Protein AF-A0A067N1N7-F1 (afdb_monomer)

Mean predicted aligned error: 20.39 Å

Foldseek 3Di:
DPDDDPVCPDPVNVVVVVVVVVVDDPPDDDDDPDDDDPPPDDPDDPPDDPDDDDDPPCVVVVPPVPCDDPVRVVVVVVVVVVVVVVVVVVVVVVVVVVVVVVVVVVVVVVVVVD

Solvent-accessible surface area (backbone atoms only — not comparable to full-atom values): 7491 Å² total; per-residue (Å²): 137,83,82,76,61,80,76,62,76,39,73,70,55,49,54,52,54,54,51,62,62,63,73,63,74,88,82,82,74,91,74,76,93,64,83,85,53,96,82,66,78,74,74,78,78,83,77,76,71,82,72,80,79,75,74,79,65,65,70,72,72,67,65,66,71,78,84,66,51,73,66,56,51,53,51,51,51,51,53,51,51,52,49,52,52,52,53,50,54,53,49,54,54,49,52,54,51,50,51,53,51,52,55,50,51,53,55,52,48,63,69,68,78,110

Structure (mmCIF, N/CA/C/O backbone):
data_AF-A0A067N1N7-F1
#
_entry.id   AF-A0A067N1N7-F1
#
loop_
_atom_site.group_PDB
_atom_site.id
_atom_site.type_symbol
_atom_site.label_atom_id
_atom_site.label_alt_id
_atom_site.label_comp_id
_atom_site.label_asym_id
_atom_site.label_entity_id
_atom_site.label_seq_id
_atom_site.pdbx_PDB_ins_code
_atom_site.Cartn_x
_atom_site.Cartn_y
_atom_site.Cartn_z
_atom_site.occupancy
_atom_site.B_iso_or_equiv
_atom_site.auth_seq_id
_atom_site.auth_comp_id
_atom_site.auth_asym_id
_atom_site.auth_atom_id
_atom_site.pdbx_PDB_model_num
ATOM 1 N N . ASP A 1 1 ? 5.749 -23.325 10.528 1.00 37.75 1 ASP A N 1
ATOM 2 C CA . ASP A 1 1 ? 6.749 -22.723 9.626 1.00 37.75 1 ASP A CA 1
ATOM 3 C C . ASP A 1 1 ? 6.501 -23.145 8.190 1.00 37.75 1 ASP A C 1
ATOM 5 O O . ASP A 1 1 ? 7.000 -24.162 7.733 1.00 37.75 1 ASP A O 1
ATOM 9 N N . THR A 1 2 ? 5.643 -22.406 7.492 1.00 47.81 2 THR A N 1
ATOM 10 C CA . THR A 1 2 ? 5.465 -22.536 6.040 1.00 47.81 2 THR A CA 1
ATOM 11 C C . THR A 1 2 ? 6.330 -21.476 5.384 1.00 47.81 2 THR A C 1
ATOM 13 O O . THR A 1 2 ? 5.942 -20.313 5.291 1.00 47.81 2 THR A O 1
ATOM 16 N N . GLU A 1 3 ? 7.533 -21.883 4.998 1.00 52.56 3 GLU A N 1
ATOM 17 C CA . GLU A 1 3 ? 8.450 -21.101 4.181 1.00 52.56 3 GLU A CA 1
ATOM 18 C C . GLU A 1 3 ? 7.779 -20.824 2.827 1.00 52.56 3 GLU A C 1
ATOM 20 O O . GLU A 1 3 ? 7.534 -21.729 2.027 1.00 52.56 3 GLU A O 1
ATOM 25 N N . ILE A 1 4 ? 7.374 -19.572 2.604 1.00 58.50 4 ILE A N 1
ATOM 26 C CA . ILE A 1 4 ? 6.782 -19.141 1.338 1.00 58.50 4 ILE A CA 1
ATOM 27 C C . ILE A 1 4 ? 7.930 -19.016 0.337 1.00 58.50 4 ILE A C 1
ATOM 29 O O . ILE A 1 4 ? 8.685 -18.047 0.376 1.00 58.50 4 ILE A O 1
ATOM 33 N N . ASP A 1 5 ? 8.053 -20.000 -0.555 1.00 56.94 5 ASP A N 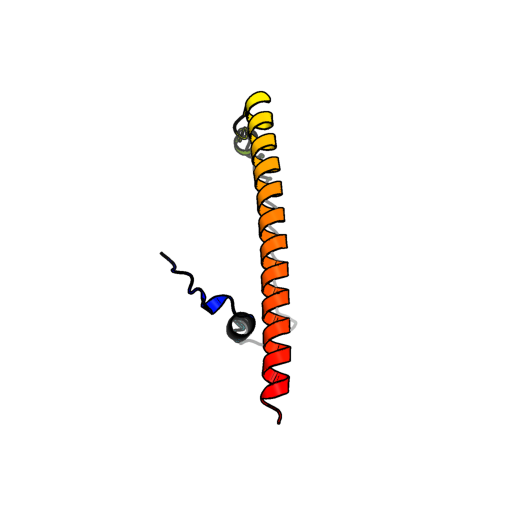1
ATOM 34 C CA . ASP A 1 5 ? 9.002 -19.971 -1.669 1.00 56.94 5 ASP A CA 1
ATOM 35 C C . ASP A 1 5 ? 8.796 -18.675 -2.489 1.00 56.94 5 ASP A C 1
ATOM 37 O O . ASP A 1 5 ? 7.705 -18.464 -3.048 1.00 56.94 5 ASP A O 1
ATOM 41 N N . PRO A 1 6 ? 9.812 -17.795 -2.592 1.00 57.62 6 PRO A N 1
ATOM 42 C CA . PRO A 1 6 ? 9.708 -16.516 -3.292 1.00 57.62 6 PRO A CA 1
ATOM 43 C C . PRO A 1 6 ? 9.443 -16.679 -4.796 1.00 57.62 6 PRO A C 1
ATOM 45 O O . PRO A 1 6 ? 8.967 -15.742 -5.440 1.00 57.62 6 PRO A O 1
ATOM 48 N N . THR A 1 7 ? 9.665 -17.866 -5.373 1.00 54.91 7 THR A N 1
ATOM 49 C CA . THR A 1 7 ? 9.311 -18.131 -6.774 1.00 54.91 7 THR A CA 1
ATOM 50 C C . THR A 1 7 ? 7.826 -18.438 -6.990 1.00 54.91 7 THR A C 1
ATOM 52 O O . THR A 1 7 ? 7.379 -18.466 -8.139 1.00 54.91 7 THR A O 1
ATOM 55 N N . SER A 1 8 ? 7.026 -18.610 -5.928 1.00 54.91 8 SER A N 1
ATOM 56 C CA . SER A 1 8 ? 5.561 -18.767 -6.013 1.00 54.91 8 SER A CA 1
ATOM 57 C C . SER A 1 8 ? 4.826 -17.483 -6.439 1.00 54.91 8 SER A C 1
ATOM 59 O O . SER A 1 8 ? 3.650 -17.530 -6.803 1.00 54.91 8 SER A O 1
ATOM 61 N N . CYS A 1 9 ? 5.529 -16.343 -6.474 1.00 56.41 9 CYS A N 1
ATOM 62 C CA . CYS A 1 9 ? 5.007 -15.050 -6.922 1.00 56.41 9 CYS A CA 1
ATOM 63 C C . CYS A 1 9 ? 5.050 -14.862 -8.455 1.00 56.41 9 CYS A C 1
ATOM 65 O O . CYS A 1 9 ? 4.803 -13.770 -8.961 1.00 56.41 9 CYS A O 1
ATOM 67 N N . MET A 1 10 ? 5.355 -15.909 -9.231 1.00 68.56 10 MET A N 1
ATOM 68 C CA . MET A 1 10 ? 5.225 -15.850 -10.689 1.00 68.56 10 MET A CA 1
ATOM 69 C C . MET A 1 10 ? 3.767 -16.103 -11.116 1.00 68.56 10 MET A C 1
ATOM 71 O O . MET A 1 10 ? 3.200 -17.135 -10.739 1.00 68.56 10 MET A O 1
ATOM 75 N N . PRO A 1 11 ? 3.155 -15.228 -11.943 1.00 65.88 11 PRO A N 1
ATOM 76 C CA . PRO A 1 11 ? 1.757 -15.366 -12.370 1.00 65.88 11 PRO A CA 1
ATOM 77 C C . PRO A 1 11 ? 1.411 -16.739 -12.967 1.00 65.88 11 PRO A C 1
ATOM 79 O O . PRO A 1 11 ? 0.326 -17.269 -12.730 1.00 65.88 11 PRO A O 1
ATOM 82 N N . SER A 1 12 ? 2.354 -17.357 -13.683 1.00 69.00 12 SER A N 1
ATOM 83 C CA . SER A 1 12 ? 2.201 -18.680 -14.297 1.00 69.00 12 SER A CA 1
ATOM 84 C C . SER A 1 12 ? 2.034 -19.813 -13.276 1.00 69.00 12 SER A C 1
ATOM 86 O O . SER A 1 12 ? 1.187 -20.687 -13.467 1.00 69.00 12 SER A O 1
ATOM 88 N N . LYS A 1 13 ? 2.777 -19.786 -12.161 1.00 69.50 13 LYS A N 1
ATOM 89 C CA . LYS A 1 13 ? 2.676 -20.802 -11.099 1.00 69.50 13 LYS A CA 1
ATOM 90 C C . LYS A 1 13 ? 1.353 -20.691 -10.333 1.00 69.50 13 LYS A C 1
ATOM 92 O O . LYS A 1 13 ? 0.746 -21.713 -10.019 1.00 69.50 13 LYS A O 1
ATOM 97 N N . ARG A 1 14 ? 0.859 -19.466 -10.104 1.00 68.38 14 ARG A N 1
ATOM 98 C CA . ARG A 1 14 ? -0.441 -19.218 -9.449 1.00 68.38 14 ARG A CA 1
ATOM 99 C C . ARG A 1 14 ? -1.611 -19.793 -10.253 1.00 68.38 14 ARG A C 1
ATOM 101 O O . ARG A 1 14 ? -2.477 -20.445 -9.678 1.00 68.38 14 ARG A O 1
ATOM 108 N N . ILE A 1 15 ? -1.619 -19.600 -11.573 1.00 75.19 15 ILE A N 1
ATOM 109 C CA . ILE A 1 15 ? -2.665 -20.145 -12.457 1.00 75.19 15 ILE A CA 1
ATOM 110 C C . ILE A 1 15 ? -2.639 -21.679 -12.459 1.00 75.19 15 ILE A C 1
ATOM 112 O O . ILE A 1 15 ? -3.694 -22.310 -12.400 1.00 75.19 15 ILE A O 1
ATOM 116 N N . HIS A 1 16 ? -1.448 -22.284 -12.485 1.00 74.75 16 HIS A N 1
ATOM 117 C CA . HIS A 1 16 ? -1.302 -23.739 -12.444 1.00 74.75 16 HIS A CA 1
ATOM 118 C C . HIS A 1 16 ? -1.843 -24.338 -11.134 1.00 74.75 16 HIS A C 1
ATOM 120 O O . HIS A 1 16 ? -2.577 -25.323 -11.170 1.00 74.75 16 HIS A O 1
ATOM 126 N N . LEU A 1 17 ? -1.560 -23.696 -9.994 1.00 74.38 17 LEU A N 1
ATOM 127 C CA . LEU A 1 17 ? -2.069 -24.101 -8.679 1.00 74.38 17 LEU A CA 1
ATOM 128 C C . LEU A 1 17 ? -3.598 -23.968 -8.572 1.00 74.38 17 LEU A C 1
ATOM 130 O O . LEU A 1 17 ? -4.269 -24.840 -8.030 1.00 74.38 17 LEU A O 1
ATOM 134 N N . MET A 1 18 ? -4.170 -22.885 -9.107 1.00 72.19 18 MET A N 1
ATOM 135 C CA . MET A 1 18 ? -5.627 -22.718 -9.136 1.00 72.19 18 MET A CA 1
ATOM 136 C C . MET A 1 18 ? -6.299 -23.783 -10.007 1.00 72.19 18 MET A C 1
ATOM 138 O O . MET A 1 18 ? -7.341 -24.312 -9.632 1.00 72.19 18 MET A O 1
ATOM 142 N N . ARG A 1 19 ? -5.701 -24.127 -11.154 1.00 73.25 19 ARG A N 1
ATOM 143 C CA . ARG A 1 19 ? -6.241 -25.157 -12.049 1.00 73.25 19 ARG A CA 1
ATOM 144 C C . ARG A 1 19 ? -6.201 -26.544 -11.399 1.00 73.25 19 ARG A C 1
ATOM 146 O O . ARG A 1 19 ? -7.213 -27.235 -11.433 1.00 73.25 19 ARG A O 1
ATOM 153 N N . SER A 1 20 ? -5.103 -26.910 -10.734 1.00 70.69 20 SER A N 1
ATOM 154 C CA . SER A 1 20 ? -5.002 -28.203 -10.040 1.00 70.69 20 SER A CA 1
ATOM 155 C C . SER A 1 20 ? -5.956 -28.325 -8.844 1.00 70.69 20 SER A C 1
ATOM 157 O O . SER A 1 20 ? -6.442 -29.417 -8.553 1.00 70.69 20 SER A O 1
ATOM 159 N N . ALA A 1 21 ? -6.288 -27.214 -8.178 1.00 64.31 21 ALA A N 1
ATOM 160 C CA . ALA A 1 21 ? -7.294 -27.191 -7.115 1.00 64.31 21 ALA A CA 1
ATOM 161 C C . ALA A 1 21 ? -8.732 -27.381 -7.640 1.00 64.31 21 ALA A C 1
ATOM 163 O O . ALA A 1 21 ? -9.567 -27.958 -6.947 1.00 64.31 21 ALA A O 1
ATOM 164 N N . LEU A 1 22 ? -9.017 -26.931 -8.866 1.00 65.62 22 LEU A N 1
ATOM 165 C CA . LEU A 1 22 ? -10.331 -27.061 -9.510 1.00 65.62 22 LEU A CA 1
ATOM 166 C C . LEU A 1 22 ? -10.555 -28.432 -10.171 1.00 65.62 22 LEU A C 1
ATOM 168 O O . LEU A 1 22 ? -11.698 -28.817 -10.405 1.00 65.62 22 LEU A O 1
ATOM 172 N N . GLU A 1 23 ? -9.491 -29.191 -10.444 1.00 65.94 23 GLU A N 1
ATOM 173 C CA . GLU A 1 23 ? -9.564 -30.530 -11.051 1.00 65.94 23 GLU A CA 1
ATOM 174 C C . GLU A 1 23 ? -10.126 -31.615 -10.113 1.00 65.94 23 GLU A C 1
ATOM 176 O O . GLU A 1 23 ? -10.397 -32.728 -10.562 1.00 65.94 23 GLU A O 1
ATOM 181 N N . LYS A 1 24 ? -10.369 -31.307 -8.830 1.00 58.84 24 LYS A N 1
ATOM 182 C CA . LYS A 1 24 ? -11.028 -32.213 -7.875 1.00 58.84 24 LYS A CA 1
ATOM 183 C C . LYS A 1 24 ? -12.452 -31.755 -7.537 1.00 58.84 24 LYS A C 1
ATOM 185 O O . LYS A 1 24 ? -12.680 -31.222 -6.450 1.00 58.84 24 LYS A O 1
ATOM 190 N N . PRO A 1 25 ? -13.453 -31.999 -8.398 1.00 55.69 25 PRO A N 1
ATOM 191 C CA . PRO A 1 25 ? -14.831 -31.954 -7.950 1.00 55.69 25 PRO A CA 1
ATOM 192 C C . PRO A 1 25 ? -15.066 -33.140 -7.005 1.00 55.69 25 PRO A C 1
ATOM 194 O O . PRO A 1 25 ? -15.035 -34.298 -7.424 1.00 55.69 25 PRO A O 1
ATOM 197 N N . SER A 1 26 ? -15.316 -32.861 -5.723 1.00 54.72 26 SER A N 1
ATOM 198 C CA . SER A 1 26 ? -15.920 -33.832 -4.804 1.00 54.72 26 SER A CA 1
ATOM 199 C C . SER A 1 26 ? -17.344 -34.104 -5.284 1.00 54.72 26 SER A C 1
ATOM 201 O O . SER A 1 26 ? -18.301 -33.448 -4.882 1.00 54.72 26 SER A O 1
ATOM 203 N N . ARG A 1 27 ? 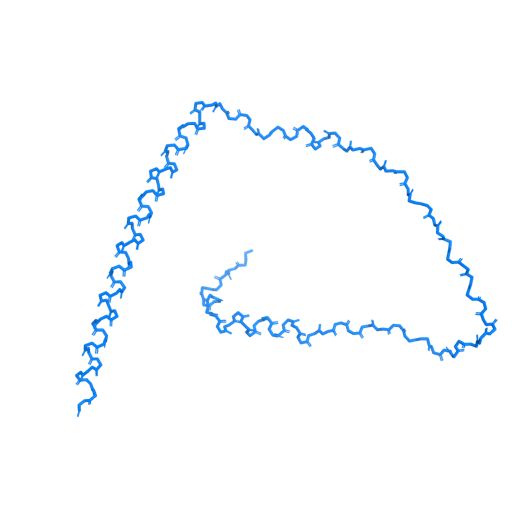-17.473 -35.020 -6.243 1.00 58.00 27 ARG A N 1
ATOM 204 C CA . ARG A 1 27 ? -18.738 -35.380 -6.875 1.00 58.00 27 ARG A CA 1
ATOM 205 C C . ARG A 1 27 ? -19.384 -36.508 -6.074 1.00 58.00 27 ARG A C 1
ATOM 207 O O . ARG A 1 27 ? -19.444 -37.640 -6.533 1.00 58.00 27 ARG A O 1
ATOM 214 N N . SER A 1 28 ? -19.839 -36.203 -4.863 1.00 61.09 28 SER A N 1
ATOM 215 C CA . SER A 1 28 ? -20.720 -37.101 -4.115 1.00 61.09 28 SER A CA 1
ATOM 216 C C . SER A 1 28 ? -22.163 -36.690 -4.376 1.00 61.09 28 SER A C 1
ATOM 218 O O . SER A 1 28 ? -22.599 -35.627 -3.939 1.00 61.09 28 SER A O 1
ATOM 220 N N . PHE A 1 29 ? -22.896 -37.524 -5.103 1.00 59.03 29 PHE A N 1
ATOM 221 C CA . PHE A 1 29 ? -24.349 -37.462 -5.183 1.00 59.03 29 PHE A CA 1
ATOM 222 C C . PHE A 1 29 ? -24.890 -38.758 -4.583 1.00 59.03 29 PHE A C 1
ATOM 224 O O . PHE A 1 29 ? -24.375 -39.838 -4.868 1.00 59.03 29 PHE A O 1
ATOM 231 N N . LEU A 1 30 ? -25.884 -38.642 -3.707 1.00 56.47 30 LEU A N 1
ATOM 232 C CA . LEU A 1 30 ? -26.582 -39.799 -3.160 1.00 56.47 30 LEU A CA 1
ATOM 233 C C . LEU A 1 30 ? -27.554 -40.293 -4.233 1.00 56.47 30 LEU A C 1
ATOM 235 O O . LEU A 1 30 ? -28.493 -39.586 -4.595 1.00 56.47 30 LEU A O 1
ATOM 239 N N . VAL A 1 31 ? -27.289 -41.477 -4.779 1.00 57.44 31 VAL A N 1
ATOM 240 C CA . VAL A 1 31 ? -28.208 -42.187 -5.675 1.00 57.44 31 VAL A CA 1
ATOM 241 C C . VAL A 1 31 ? -28.974 -43.186 -4.825 1.00 57.44 31 VAL A C 1
ATOM 243 O O . VAL A 1 31 ? -28.358 -44.019 -4.167 1.00 57.44 31 VAL A O 1
ATOM 246 N N . SER A 1 32 ? -30.302 -43.098 -4.825 1.00 60.25 32 SER A N 1
ATOM 247 C CA . SER A 1 32 ? -31.141 -44.161 -4.267 1.00 60.25 32 SER A CA 1
ATOM 248 C C . SER A 1 32 ? -31.045 -45.393 -5.167 1.00 60.25 32 SER A C 1
ATOM 250 O O . SER A 1 32 ? -31.252 -45.277 -6.375 1.00 60.25 32 SER A O 1
ATOM 252 N N . GLU A 1 33 ? -30.732 -46.563 -4.605 1.00 65.69 33 GLU A N 1
ATOM 253 C CA . GLU A 1 33 ? -30.708 -47.828 -5.360 1.00 65.69 33 GLU A CA 1
ATOM 254 C C . GLU A 1 33 ? -32.118 -48.349 -5.688 1.00 65.69 33 GLU A C 1
ATOM 256 O O . GLU A 1 33 ? -32.285 -49.148 -6.610 1.00 65.69 33 GLU A O 1
ATOM 261 N N . SER A 1 34 ? -33.149 -47.879 -4.977 1.00 66.94 34 SER A N 1
ATOM 262 C CA . SER A 1 34 ? -34.547 -48.226 -5.231 1.00 66.94 34 SER A CA 1
ATOM 263 C C . SER A 1 34 ? -35.252 -47.164 -6.091 1.00 66.94 34 SER A C 1
ATOM 265 O O . SER A 1 34 ? -35.100 -45.962 -5.836 1.00 66.94 34 SER A O 1
ATOM 267 N N . PRO A 1 35 ? -36.059 -47.571 -7.095 1.00 64.56 35 PRO A N 1
ATOM 268 C CA . PRO A 1 35 ? -36.950 -46.660 -7.803 1.00 64.56 35 PRO A CA 1
ATOM 269 C C . PRO A 1 35 ? -37.996 -46.126 -6.825 1.00 64.56 35 PRO A C 1
ATOM 271 O O . PRO A 1 35 ? -38.765 -46.909 -6.270 1.00 64.56 35 PRO A O 1
ATOM 274 N N . LEU A 1 36 ? -38.044 -44.806 -6.644 1.00 61.19 36 LEU A N 1
ATOM 275 C CA . LEU A 1 36 ? -39.122 -44.157 -5.900 1.00 61.19 36 LEU A CA 1
ATOM 276 C C . LEU A 1 36 ? -40.431 -44.408 -6.658 1.00 61.19 36 LEU A C 1
ATOM 278 O O . LEU A 1 36 ? -40.653 -43.861 -7.742 1.00 61.19 36 LEU A O 1
ATOM 282 N N . LEU A 1 37 ? -41.276 -45.290 -6.128 1.00 68.06 37 LEU A N 1
ATOM 283 C CA . LEU A 1 37 ? -42.603 -45.525 -6.684 1.00 68.06 37 LEU A CA 1
ATOM 284 C C . LEU A 1 37 ? -43.492 -44.321 -6.326 1.00 68.06 37 LEU A C 1
ATOM 286 O O . LEU A 1 37 ? -43.417 -43.840 -5.198 1.00 68.06 37 LEU A O 1
ATOM 290 N N . PRO A 1 38 ? -44.388 -43.847 -7.215 1.00 62.34 38 PRO A N 1
ATOM 291 C CA . PRO A 1 38 ? -45.235 -42.671 -6.956 1.00 62.34 38 PRO A CA 1
ATOM 292 C C . PRO A 1 38 ? -46.130 -42.766 -5.707 1.00 62.34 38 PRO A C 1
ATOM 294 O O . PRO A 1 38 ? -46.720 -41.772 -5.299 1.00 62.34 38 PRO A O 1
ATOM 297 N N . ALA A 1 39 ? -46.270 -43.968 -5.140 1.00 60.56 39 ALA A N 1
ATOM 298 C CA . ALA A 1 39 ? -47.065 -44.261 -3.952 1.00 60.56 39 ALA A CA 1
ATOM 299 C C . ALA A 1 39 ? -46.259 -44.217 -2.640 1.00 60.56 39 ALA A C 1
ATOM 301 O O . ALA A 1 39 ? -46.842 -44.372 -1.568 1.00 60.56 39 ALA A O 1
ATOM 302 N N . GLU A 1 40 ? -44.940 -44.032 -2.703 1.00 61.22 40 GLU A N 1
ATOM 303 C CA . GLU A 1 40 ? -44.098 -43.896 -1.519 1.00 61.22 40 GLU A CA 1
ATOM 304 C C . GLU A 1 40 ? -44.267 -42.470 -0.978 1.00 61.22 40 GLU A C 1
ATOM 306 O O . GLU A 1 40 ? -43.675 -41.509 -1.472 1.00 61.22 40 GLU A O 1
ATOM 311 N N . MET A 1 41 ? -45.180 -42.311 -0.013 1.00 65.44 41 MET A N 1
ATOM 312 C CA . MET A 1 41 ? -45.367 -41.047 0.693 1.00 65.44 41 MET A CA 1
ATOM 313 C C . MET A 1 41 ? -44.082 -40.725 1.450 1.00 65.44 41 MET A C 1
ATOM 315 O O . MET A 1 41 ? -43.762 -41.356 2.452 1.00 65.44 41 MET A O 1
ATOM 319 N N . ILE A 1 42 ? -43.346 -39.732 0.959 1.00 68.62 42 ILE A N 1
ATOM 320 C CA . ILE A 1 42 ? -42.284 -39.096 1.728 1.00 68.62 42 ILE A CA 1
ATOM 321 C C . ILE A 1 42 ? -42.982 -38.353 2.865 1.00 68.62 42 ILE A C 1
ATOM 323 O O . ILE A 1 42 ? -43.739 -37.410 2.612 1.00 68.62 42 ILE A O 1
ATOM 327 N N . ASP A 1 43 ? -42.760 -38.797 4.101 1.00 76.06 43 ASP A N 1
ATOM 328 C CA . ASP A 1 43 ? -43.245 -38.078 5.273 1.00 76.06 43 ASP A CA 1
ATOM 329 C C . ASP A 1 43 ? -42.759 -36.628 5.218 1.00 76.06 43 ASP A C 1
ATOM 331 O O . ASP A 1 43 ? -41.607 -36.342 4.871 1.00 76.06 43 ASP A O 1
ATOM 335 N N . ALA A 1 44 ? -43.659 -35.694 5.529 1.00 75.69 44 ALA A N 1
ATOM 336 C CA . ALA A 1 44 ? -43.320 -34.281 5.524 1.00 75.69 44 ALA A CA 1
ATOM 337 C C . ALA A 1 44 ? -42.142 -34.043 6.486 1.00 75.69 44 ALA A C 1
ATOM 339 O O . ALA A 1 44 ? -42.193 -34.509 7.630 1.00 75.69 44 ALA A O 1
ATOM 340 N N . PRO A 1 45 ? -41.085 -33.329 6.059 1.00 70.38 45 PRO A N 1
ATOM 341 C CA . PRO A 1 45 ? -39.955 -33.061 6.930 1.00 70.38 45 PRO A CA 1
ATOM 342 C C . PRO A 1 45 ? -40.450 -32.315 8.169 1.00 70.38 45 PRO A C 1
ATOM 344 O O . PRO A 1 45 ? -41.162 -31.313 8.061 1.00 70.38 45 PRO A O 1
ATOM 347 N N . ILE A 1 46 ? -40.073 -32.807 9.348 1.00 77.25 46 ILE A N 1
ATOM 348 C CA . ILE A 1 46 ? -40.335 -32.112 10.606 1.00 77.25 46 ILE A CA 1
ATOM 349 C C . ILE A 1 46 ? -39.465 -30.855 10.593 1.00 77.25 46 ILE A C 1
ATOM 351 O O . ILE A 1 46 ? -38.254 -30.913 10.795 1.00 77.25 46 ILE A O 1
ATOM 355 N N . LEU A 1 47 ? -40.085 -29.714 10.297 1.00 71.75 47 LEU A N 1
ATOM 356 C CA . LEU A 1 47 ? -39.444 -28.414 10.415 1.00 71.75 47 LEU A CA 1
ATOM 357 C C . LEU A 1 47 ? -39.421 -28.047 11.899 1.00 71.75 47 LEU A C 1
ATOM 359 O O . LEU A 1 47 ? -40.384 -27.485 12.423 1.00 71.75 47 LEU A O 1
ATOM 363 N N . GLU A 1 48 ? -38.333 -28.388 12.589 1.00 75.31 48 GLU A N 1
ATOM 364 C CA . GLU A 1 48 ? -38.043 -27.762 13.875 1.00 75.31 48 GLU A CA 1
ATOM 365 C C . GLU A 1 48 ? -37.944 -26.250 13.646 1.00 75.31 48 GLU A C 1
ATOM 367 O O . GLU A 1 48 ? -37.196 -25.773 12.787 1.00 75.31 48 GLU A O 1
ATOM 372 N N . GLY A 1 49 ? -38.768 -25.486 14.368 1.00 73.19 49 GLY A N 1
ATOM 373 C CA . GLY A 1 49 ? -38.694 -24.032 14.335 1.00 73.19 49 GLY A CA 1
ATOM 374 C C . GLY A 1 49 ? -37.296 -23.575 14.763 1.00 73.19 49 GLY A C 1
ATOM 375 O O . GLY A 1 49 ? -36.656 -24.259 15.565 1.00 73.19 49 GLY A O 1
ATOM 376 N N . PRO A 1 50 ? -36.802 -22.436 14.250 1.00 73.81 50 PRO A N 1
ATOM 377 C CA . PRO A 1 50 ? -35.498 -21.936 14.652 1.00 73.81 50 PRO A CA 1
ATOM 378 C C . PRO A 1 50 ? -35.464 -21.797 16.175 1.00 73.81 50 PRO A C 1
ATOM 380 O O . PRO A 1 50 ? -36.340 -21.156 16.763 1.00 73.81 50 PRO A O 1
ATOM 383 N N . SER A 1 51 ? -34.465 -22.419 16.805 1.00 71.56 51 SER A N 1
ATOM 384 C CA . SER A 1 51 ? -34.185 -22.254 18.229 1.00 71.56 51 SER A CA 1
ATOM 385 C C . SER A 1 51 ? -34.199 -20.768 18.576 1.00 71.56 51 SER A C 1
ATOM 387 O O . SER A 1 51 ? -33.728 -19.947 17.782 1.00 71.56 51 SER A O 1
ATOM 389 N N . ALA A 1 52 ? -34.745 -20.420 19.746 1.00 77.25 52 ALA A N 1
ATOM 390 C CA . ALA A 1 52 ? -34.763 -19.036 20.207 1.00 77.25 52 ALA A CA 1
ATOM 391 C C . ALA A 1 52 ? -33.364 -18.419 20.024 1.00 77.25 52 ALA A C 1
ATOM 393 O O . ALA A 1 52 ? -32.375 -19.072 20.379 1.00 77.25 52 ALA A O 1
ATOM 394 N N . PRO A 1 53 ? -33.257 -17.214 19.433 1.00 70.75 53 PRO A N 1
ATOM 395 C CA . PRO A 1 53 ? -31.963 -16.612 19.173 1.00 70.75 53 PRO A CA 1
ATOM 396 C C . PRO A 1 53 ? -31.198 -16.517 20.491 1.00 70.75 53 PRO A C 1
ATOM 398 O O . PRO A 1 53 ? -31.723 -16.001 21.482 1.00 70.75 53 PRO A O 1
ATOM 401 N N . LEU A 1 54 ? -29.971 -17.047 20.500 1.00 72.00 54 LEU A N 1
ATOM 402 C CA . LEU A 1 54 ? -29.021 -16.823 21.584 1.00 72.00 54 LEU A CA 1
ATOM 403 C C . LEU A 1 54 ? -28.992 -15.319 21.859 1.00 72.00 54 LEU A C 1
ATOM 405 O O . LEU A 1 54 ? -28.838 -14.523 20.928 1.00 72.00 54 LEU A O 1
ATOM 409 N N . ALA A 1 55 ? -29.199 -14.938 23.122 1.00 72.69 55 ALA A N 1
ATOM 410 C CA . ALA A 1 55 ? -29.078 -13.547 23.529 1.00 72.69 55 ALA A CA 1
ATOM 411 C C . ALA A 1 55 ? -27.727 -13.013 23.021 1.00 72.69 55 ALA A C 1
ATOM 413 O O . ALA A 1 55 ? -26.734 -13.744 23.104 1.00 72.69 55 ALA A O 1
ATOM 414 N N . PRO A 1 56 ? -27.682 -11.795 22.450 1.00 71.56 56 PRO A N 1
ATOM 415 C CA . PRO A 1 56 ? -26.447 -11.251 21.910 1.00 71.56 56 PRO A CA 1
ATOM 416 C C . PRO A 1 56 ? -25.377 -11.287 22.996 1.00 71.56 56 PRO A C 1
ATOM 418 O O . PRO A 1 56 ? -25.599 -10.808 24.108 1.00 71.56 56 PRO A O 1
ATOM 421 N N . ASP A 1 57 ? -24.245 -11.907 22.674 1.00 68.56 57 ASP A N 1
ATOM 422 C CA . ASP A 1 57 ? -23.121 -12.032 23.588 1.00 68.56 57 ASP A CA 1
ATOM 423 C C . ASP A 1 57 ? -22.567 -10.633 23.884 1.00 68.56 57 ASP A C 1
ATOM 425 O O . ASP A 1 57 ? -21.835 -10.045 23.084 1.00 68.56 57 ASP A O 1
ATOM 429 N N . SER A 1 58 ? -22.964 -10.063 25.024 1.00 62.44 58 SER A N 1
ATOM 430 C CA . SER A 1 58 ? -22.528 -8.737 25.470 1.00 62.44 58 SER A CA 1
ATOM 431 C C . SER A 1 58 ? -21.006 -8.643 25.624 1.00 62.44 58 SER A C 1
ATOM 433 O O . SER A 1 58 ? -20.473 -7.534 25.627 1.00 62.44 58 SER A O 1
ATOM 435 N N . ALA A 1 59 ? -20.288 -9.773 25.681 1.00 63.50 59 ALA A N 1
ATOM 436 C CA . ALA A 1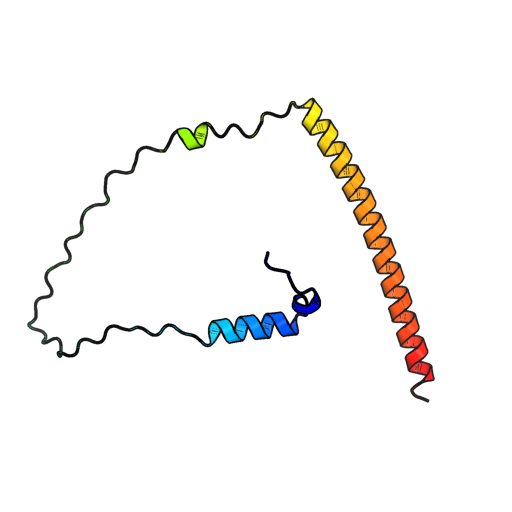 59 ? -18.828 -9.796 25.676 1.00 63.50 59 ALA A CA 1
ATOM 437 C C . ALA A 1 59 ? -18.225 -9.213 24.382 1.00 63.50 59 ALA A C 1
ATOM 439 O O . ALA A 1 59 ? -17.117 -8.680 24.408 1.00 63.50 59 ALA A O 1
ATOM 440 N N . LEU A 1 60 ? -18.960 -9.225 23.260 1.00 57.22 60 LEU A N 1
ATOM 441 C CA . LEU A 1 60 ? -18.537 -8.575 22.011 1.00 57.22 60 LEU A CA 1
ATOM 442 C C . LEU A 1 60 ? -18.592 -7.042 22.086 1.00 57.22 60 LEU A C 1
ATOM 444 O O . LEU A 1 60 ? -17.929 -6.363 21.307 1.00 57.22 60 LEU A O 1
ATOM 448 N N . ILE A 1 61 ? -19.368 -6.484 23.018 1.00 59.06 61 ILE A N 1
ATOM 449 C CA . ILE A 1 61 ? -19.486 -5.034 23.228 1.00 59.06 61 ILE A CA 1
ATOM 450 C C . ILE A 1 61 ? -18.346 -4.531 24.131 1.00 59.06 61 ILE A C 1
ATOM 452 O O . ILE A 1 61 ? -17.933 -3.376 24.034 1.00 59.06 61 ILE A O 1
ATOM 456 N N . GLU A 1 62 ? -17.780 -5.410 24.964 1.00 56.19 62 GLU A N 1
ATOM 457 C CA . GLU A 1 62 ? -16.651 -5.099 25.846 1.00 56.19 62 GLU A CA 1
ATOM 458 C C . GLU A 1 62 ? -15.281 -5.176 25.167 1.00 56.19 62 GLU A C 1
ATOM 460 O O . GLU A 1 62 ? -14.272 -4.859 25.806 1.00 56.19 62 GLU A O 1
ATOM 465 N N . SER A 1 63 ? -15.208 -5.509 23.871 1.00 55.94 63 SER A N 1
ATOM 466 C CA . SER A 1 63 ? -13.983 -5.296 23.102 1.00 55.94 63 SER A CA 1
ATOM 467 C C . SER A 1 63 ? -13.789 -3.792 22.901 1.00 55.94 63 SER A C 1
ATOM 469 O O . SER A 1 63 ? -14.046 -3.239 21.838 1.00 55.94 63 SER A O 1
ATOM 471 N N . ASN A 1 64 ? -13.385 -3.098 23.957 1.00 60.09 64 ASN A N 1
ATOM 472 C CA . ASN A 1 64 ? -12.937 -1.724 23.912 1.00 60.09 64 ASN A CA 1
ATOM 473 C C . ASN A 1 64 ? -11.631 -1.765 23.103 1.00 60.09 64 ASN A C 1
ATOM 475 O O . ASN A 1 64 ? -10.624 -2.244 23.639 1.00 60.09 64 ASN A O 1
ATOM 479 N N . PRO A 1 65 ? -11.615 -1.360 21.815 1.00 60.31 65 PRO A N 1
ATOM 480 C CA . PRO A 1 65 ? -10.358 -1.290 21.090 1.00 60.31 65 PRO A CA 1
ATOM 481 C C . PRO A 1 65 ? -9.500 -0.322 21.893 1.00 60.31 65 PRO A C 1
ATOM 483 O O . PRO A 1 65 ? -9.966 0.778 22.193 1.00 60.31 65 PRO A O 1
ATOM 486 N N . ALA A 1 66 ? -8.335 -0.790 22.351 1.00 63.16 66 ALA A N 1
ATOM 487 C CA . ALA A 1 66 ? -7.457 -0.092 23.284 1.00 63.16 66 ALA A CA 1
ATOM 488 C C . ALA A 1 66 ? -7.577 1.427 23.103 1.00 63.16 66 ALA A C 1
ATOM 490 O O . ALA A 1 66 ? -7.209 1.944 22.047 1.00 63.16 66 ALA A O 1
ATOM 491 N N . ARG A 1 67 ? -8.185 2.119 24.082 1.00 66.19 67 ARG A N 1
ATOM 492 C CA . ARG A 1 67 ? -8.429 3.566 24.019 1.00 66.19 67 ARG A CA 1
ATOM 493 C C . ARG A 1 67 ? -7.080 4.279 24.041 1.00 66.19 67 ARG A C 1
ATOM 495 O O . ARG A 1 67 ? -6.614 4.696 25.096 1.00 66.19 67 ARG A O 1
ATOM 502 N N . GLN A 1 68 ? -6.427 4.367 22.888 1.00 68.94 68 GLN A N 1
ATOM 503 C CA . GLN A 1 68 ? -5.248 5.196 22.702 1.00 68.94 68 GLN A CA 1
ATOM 504 C C . GLN A 1 68 ? -5.666 6.640 22.947 1.00 68.94 68 GLN A C 1
ATOM 506 O O . GLN A 1 68 ? -6.753 7.064 22.535 1.00 68.94 68 GLN A O 1
ATOM 511 N N . SER A 1 69 ? -4.829 7.398 23.653 1.00 82.12 69 SER A N 1
ATOM 512 C CA . SER A 1 69 ? -5.141 8.802 23.859 1.00 82.12 69 SER A CA 1
ATOM 513 C C . SER A 1 69 ? -5.142 9.512 22.501 1.00 82.12 69 SER A C 1
ATOM 515 O O . SER A 1 69 ? -4.410 9.150 21.577 1.00 82.12 69 SER A O 1
ATOM 517 N N . HIS A 1 70 ? -5.957 10.555 22.359 1.00 84.00 70 HIS A N 1
ATOM 518 C CA . HIS A 1 70 ? -5.974 11.366 21.139 1.00 84.00 70 HIS A CA 1
ATOM 519 C C . HIS A 1 70 ? -4.575 11.920 20.789 1.00 84.00 70 HIS A C 1
ATOM 521 O O . HIS A 1 70 ? -4.248 12.108 19.617 1.00 84.00 70 HIS A O 1
ATOM 527 N N . ALA A 1 71 ? -3.732 12.161 21.799 1.00 85.38 71 ALA A N 1
ATOM 528 C CA . ALA A 1 71 ? -2.349 12.579 21.605 1.00 85.38 71 ALA A CA 1
ATOM 529 C C . ALA A 1 71 ? -1.506 11.480 20.937 1.00 85.38 71 ALA A C 1
ATOM 531 O O . ALA A 1 71 ? -0.815 11.768 19.959 1.00 85.38 71 ALA A O 1
ATOM 532 N N . ASP A 1 72 ? -1.627 10.233 21.399 1.00 87.50 72 ASP A N 1
ATOM 533 C CA . ASP A 1 72 ? -0.906 9.086 20.831 1.00 87.50 72 ASP A CA 1
ATOM 534 C C . ASP A 1 72 ? -1.316 8.846 19.376 1.00 87.50 72 ASP A C 1
ATOM 536 O O . ASP A 1 72 ? -0.464 8.693 18.501 1.00 87.50 72 ASP A O 1
ATOM 540 N N . LEU A 1 73 ? -2.620 8.923 19.090 1.00 89.19 73 LEU A N 1
ATOM 541 C CA . LEU A 1 73 ? -3.141 8.806 17.727 1.00 89.19 73 LEU A CA 1
ATOM 542 C C . LEU A 1 73 ? -2.592 9.899 16.808 1.00 89.19 73 LEU A C 1
ATOM 544 O O . LEU A 1 73 ? -2.240 9.621 15.664 1.00 89.19 73 LEU A O 1
ATOM 548 N N . LYS A 1 74 ? -2.480 11.141 17.291 1.00 92.69 74 LYS A N 1
ATOM 549 C CA . LYS A 1 74 ? -1.937 12.256 16.502 1.00 92.69 74 LYS A CA 1
ATOM 550 C C . LYS A 1 74 ? -0.454 12.063 16.180 1.00 92.69 74 LYS A C 1
ATOM 552 O O . LYS A 1 74 ? -0.028 12.393 15.072 1.00 92.69 74 LYS A O 1
ATOM 557 N N . ILE A 1 75 ? 0.318 11.534 17.129 1.00 94.19 75 ILE A N 1
ATOM 558 C CA . ILE A 1 75 ? 1.736 11.213 16.928 1.00 94.19 75 ILE A CA 1
ATOM 559 C C . ILE A 1 75 ? 1.867 10.105 15.880 1.00 94.19 75 ILE A C 1
ATOM 561 O O . ILE A 1 75 ? 2.547 10.306 14.874 1.00 94.19 75 ILE A O 1
ATOM 565 N N . GLN A 1 76 ? 1.131 9.003 16.045 1.00 92.81 76 GLN A N 1
ATOM 566 C CA . GLN A 1 76 ? 1.142 7.890 15.093 1.00 92.81 76 GLN A CA 1
ATOM 567 C C . GLN A 1 76 ? 0.723 8.329 13.688 1.00 92.81 76 GLN A C 1
ATOM 569 O O . GLN A 1 76 ? 1.361 7.959 12.707 1.00 92.81 76 GLN A O 1
ATOM 574 N N . ASN A 1 77 ? -0.313 9.162 13.565 1.00 95.50 77 ASN A N 1
ATOM 575 C CA . ASN A 1 77 ? -0.761 9.645 12.259 1.00 95.50 77 ASN A CA 1
ATOM 576 C C . ASN A 1 77 ? 0.324 10.472 11.557 1.00 95.50 77 ASN A C 1
ATOM 578 O O . ASN A 1 77 ? 0.538 10.333 10.352 1.00 95.50 77 ASN A O 1
ATOM 582 N N . LYS A 1 78 ? 1.050 11.304 12.314 1.00 97.12 78 LYS A N 1
ATOM 583 C CA . LYS A 1 78 ? 2.168 12.089 11.785 1.00 97.12 78 LYS A CA 1
ATOM 584 C C . LYS A 1 78 ? 3.310 11.186 11.315 1.00 97.12 78 LYS A C 1
ATOM 586 O O . LYS A 1 78 ? 3.826 11.388 10.218 1.00 97.12 78 LYS A O 1
ATOM 591 N N . GLU A 1 79 ? 3.678 10.185 12.109 1.00 97.25 79 GLU A N 1
ATOM 592 C CA . GLU A 1 79 ? 4.721 9.218 11.746 1.00 97.25 79 GLU A CA 1
ATOM 593 C C . GLU A 1 79 ? 4.347 8.406 10.505 1.00 97.25 79 GLU A C 1
ATOM 595 O O . GLU A 1 79 ? 5.149 8.282 9.578 1.00 97.25 79 GLU A O 1
ATOM 600 N N . LEU A 1 80 ? 3.108 7.913 10.445 1.00 97.62 80 LEU A N 1
ATOM 601 C CA . LEU A 1 80 ? 2.586 7.182 9.293 1.00 97.62 80 LEU A CA 1
ATOM 602 C C . LEU A 1 80 ? 2.566 8.053 8.038 1.00 97.62 80 LEU A C 1
ATOM 604 O O . LEU A 1 80 ? 2.952 7.589 6.967 1.00 97.62 80 LEU A O 1
ATOM 608 N N . THR A 1 81 ? 2.176 9.321 8.168 1.00 98.00 81 THR A N 1
ATOM 609 C CA . THR A 1 81 ? 2.163 10.272 7.049 1.00 98.00 81 THR A CA 1
ATOM 610 C C . THR A 1 81 ? 3.570 10.491 6.492 1.00 98.00 81 THR A C 1
ATOM 612 O O . THR A 1 81 ? 3.771 10.419 5.279 1.00 98.00 81 THR A O 1
ATOM 615 N N . GLU A 1 82 ? 4.567 10.691 7.358 1.00 98.06 82 GLU A N 1
ATOM 616 C CA . GLU A 1 82 ? 5.961 10.845 6.928 1.00 98.06 82 GLU A CA 1
ATOM 617 C C . GLU A 1 82 ? 6.535 9.562 6.323 1.00 98.06 82 GLU A C 1
ATOM 619 O O . GLU A 1 82 ? 7.226 9.611 5.303 1.00 98.06 82 GLU A O 1
ATOM 624 N N . SER A 1 83 ? 6.233 8.405 6.914 1.00 97.75 83 SER A N 1
ATOM 625 C CA . SER A 1 83 ? 6.651 7.105 6.385 1.00 97.75 83 SER A CA 1
ATOM 626 C C . SER A 1 83 ? 6.084 6.872 4.984 1.00 97.75 83 SER A C 1
ATOM 628 O O . SER A 1 83 ? 6.817 6.538 4.051 1.00 97.75 83 SER A O 1
ATOM 630 N N . LEU A 1 84 ? 4.793 7.153 4.801 1.00 98.19 84 LEU A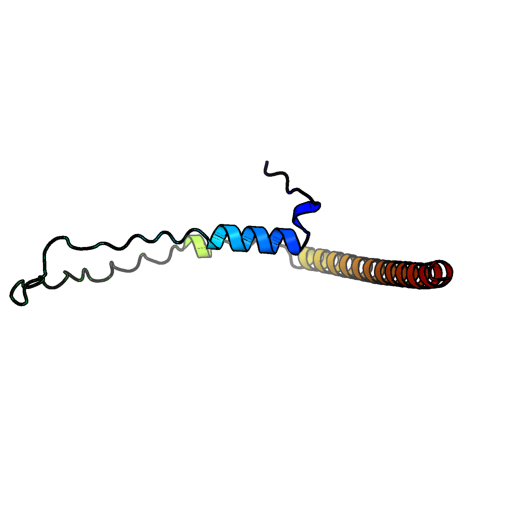 N 1
ATOM 631 C CA . LEU A 1 84 ? 4.113 7.028 3.518 1.00 98.19 84 LEU A CA 1
ATOM 632 C C . LEU A 1 84 ? 4.683 7.991 2.472 1.00 98.19 84 LEU A C 1
ATOM 634 O O . LEU A 1 84 ? 4.859 7.600 1.318 1.00 98.19 84 LEU A O 1
ATOM 638 N N . ARG A 1 85 ? 5.017 9.229 2.859 1.00 98.31 85 ARG A N 1
ATOM 639 C CA . ARG A 1 85 ? 5.688 10.184 1.967 1.00 98.31 85 ARG A CA 1
ATOM 640 C C . ARG A 1 85 ? 7.027 9.630 1.470 1.00 98.31 85 ARG A C 1
ATOM 642 O O . ARG A 1 85 ? 7.253 9.588 0.263 1.00 98.31 85 ARG A O 1
ATOM 649 N N . ARG A 1 86 ? 7.876 9.136 2.376 1.00 98.00 86 ARG A N 1
ATOM 650 C CA . ARG A 1 86 ? 9.183 8.552 2.022 1.00 98.00 86 ARG A CA 1
ATOM 651 C C . ARG A 1 86 ? 9.045 7.311 1.143 1.00 98.00 86 ARG A C 1
ATOM 653 O O . ARG A 1 86 ? 9.791 7.160 0.181 1.00 98.00 86 ARG A O 1
ATOM 660 N N . ALA A 1 87 ? 8.087 6.436 1.445 1.00 98.06 87 ALA A N 1
ATOM 661 C CA . ALA A 1 87 ? 7.837 5.237 0.649 1.00 98.06 87 ALA A CA 1
ATOM 662 C C . ALA A 1 87 ? 7.442 5.588 -0.795 1.00 98.06 87 ALA A C 1
ATOM 664 O O . ALA A 1 87 ? 7.923 4.957 -1.734 1.00 98.06 87 ALA A O 1
ATOM 665 N N . LYS A 1 88 ? 6.623 6.631 -0.984 1.00 98.25 88 LYS A N 1
ATOM 666 C CA . LYS A 1 88 ? 6.264 7.132 -2.319 1.00 98.25 88 LYS A CA 1
ATOM 667 C C . LYS A 1 88 ? 7.468 7.682 -3.081 1.00 98.25 88 LYS A C 1
ATOM 669 O O . LYS A 1 88 ? 7.627 7.371 -4.255 1.00 98.25 88 LYS A O 1
ATOM 674 N N . GLU A 1 89 ? 8.328 8.451 -2.419 1.00 98.19 89 GLU A N 1
ATOM 675 C CA . GLU A 1 89 ? 9.563 8.971 -3.026 1.00 98.19 89 GLU A CA 1
ATOM 676 C C . GLU A 1 89 ? 10.498 7.834 -3.464 1.00 98.19 89 GLU A C 1
ATOM 678 O O . GLU A 1 89 ? 11.027 7.847 -4.575 1.00 98.19 89 GLU A O 1
ATOM 683 N N . GLN A 1 90 ? 10.653 6.806 -2.625 1.00 98.06 90 GLN A N 1
ATOM 684 C CA . GLN A 1 90 ? 11.446 5.623 -2.959 1.00 98.06 90 GLN A CA 1
ATOM 685 C C . GLN A 1 90 ? 10.850 4.821 -4.118 1.00 98.06 90 GLN A C 1
ATOM 687 O O . GLN A 1 90 ? 11.599 4.319 -4.956 1.00 98.06 90 GLN A O 1
ATOM 692 N N . LEU A 1 91 ? 9.522 4.687 -4.169 1.00 98.00 91 LEU A N 1
ATOM 693 C CA . LEU A 1 91 ? 8.839 4.005 -5.264 1.00 98.00 91 LEU A CA 1
ATOM 694 C C . LEU A 1 91 ? 9.079 4.733 -6.590 1.00 98.00 91 LEU A C 1
ATOM 696 O O . LEU A 1 91 ? 9.536 4.106 -7.540 1.00 98.00 91 LEU A O 1
ATOM 700 N N . ALA A 1 92 ? 8.884 6.053 -6.618 1.00 97.75 92 ALA A N 1
ATOM 701 C CA . ALA A 1 92 ? 9.122 6.866 -7.808 1.00 97.75 92 ALA A CA 1
ATOM 702 C C . ALA A 1 92 ? 10.579 6.760 -8.295 1.00 97.75 92 ALA A C 1
ATOM 704 O O . ALA A 1 92 ? 10.837 6.580 -9.483 1.00 97.75 92 ALA A O 1
ATOM 705 N N . ALA A 1 93 ? 11.551 6.796 -7.376 1.00 97.19 93 ALA A N 1
ATOM 706 C CA . ALA A 1 93 ? 12.957 6.609 -7.728 1.00 97.19 93 ALA A CA 1
ATOM 707 C C . ALA A 1 93 ? 13.229 5.223 -8.344 1.00 97.19 93 ALA A C 1
ATOM 709 O O . ALA A 1 93 ? 13.993 5.108 -9.302 1.00 97.19 93 ALA A O 1
ATOM 710 N N . ARG A 1 94 ? 12.597 4.164 -7.821 1.00 97.44 94 ARG A N 1
ATOM 711 C CA . ARG A 1 94 ? 12.731 2.803 -8.366 1.00 97.44 94 ARG A CA 1
ATOM 712 C C . ARG A 1 94 ? 12.115 2.668 -9.753 1.00 97.44 94 ARG A C 1
ATOM 714 O O . ARG A 1 94 ? 12.708 2.000 -10.594 1.00 97.44 94 ARG A O 1
ATOM 721 N N . GLU A 1 95 ? 10.966 3.289 -9.989 1.00 97.62 95 GLU A N 1
ATOM 722 C CA . GLU A 1 95 ? 10.311 3.287 -11.301 1.00 97.62 95 GLU A CA 1
ATOM 723 C C . GLU A 1 95 ? 11.200 3.935 -12.366 1.00 97.62 95 GLU A C 1
ATOM 725 O O . GLU A 1 95 ? 11.406 3.343 -13.422 1.00 97.62 95 GLU A O 1
ATOM 730 N N . LEU A 1 96 ? 11.830 5.071 -12.049 1.00 96.56 96 LEU A N 1
ATOM 731 C CA . LEU A 1 96 ? 12.779 5.736 -12.950 1.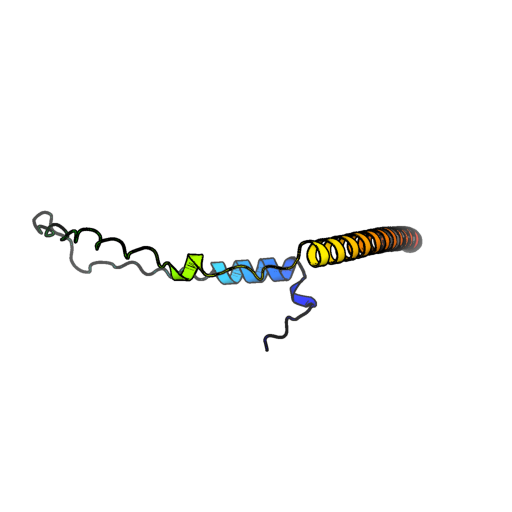00 96.56 96 LEU A CA 1
ATOM 732 C C . LEU A 1 96 ? 14.004 4.865 -13.267 1.00 96.56 96 LEU A C 1
ATOM 734 O O . LEU A 1 96 ? 14.454 4.807 -14.411 1.00 96.56 96 LEU A O 1
ATOM 738 N N . ILE A 1 97 ? 14.547 4.161 -12.269 1.00 96.62 97 ILE A N 1
ATOM 739 C CA . ILE A 1 97 ? 15.667 3.229 -12.479 1.00 96.62 97 ILE A CA 1
ATOM 740 C C . ILE A 1 97 ? 15.243 2.081 -13.402 1.00 96.62 97 ILE A C 1
ATOM 742 O O . ILE A 1 97 ? 15.984 1.716 -14.317 1.00 96.62 97 ILE A O 1
ATOM 746 N N . LEU A 1 98 ? 14.056 1.516 -13.170 1.00 97.00 98 LEU A N 1
ATOM 747 C CA . LEU A 1 98 ? 13.517 0.430 -13.982 1.00 97.00 98 LEU A CA 1
ATOM 748 C C . LEU A 1 98 ? 13.320 0.880 -15.435 1.00 97.00 98 LEU A C 1
ATOM 750 O O . LEU A 1 98 ? 13.763 0.192 -16.354 1.00 97.00 98 LEU A O 1
ATOM 754 N N . GLU A 1 99 ? 12.733 2.056 -15.643 1.00 96.38 99 GLU A N 1
ATOM 755 C CA . GLU A 1 99 ? 12.574 2.655 -16.967 1.00 96.38 99 GLU A CA 1
ATOM 756 C C . GLU A 1 99 ? 13.924 2.837 -17.674 1.00 96.38 99 GLU A C 1
ATOM 758 O O . GLU A 1 99 ? 14.088 2.395 -18.813 1.00 96.38 99 GLU A O 1
ATOM 763 N N . GLY A 1 100 ? 14.927 3.385 -16.978 1.00 95.38 100 GLY A N 1
ATOM 764 C CA . GLY A 1 100 ? 16.283 3.522 -17.511 1.00 95.38 100 GLY A CA 1
ATOM 765 C C . GLY A 1 100 ? 16.899 2.178 -17.916 1.00 95.38 100 GLY A C 1
ATOM 766 O O . GLY A 1 100 ? 17.464 2.052 -19.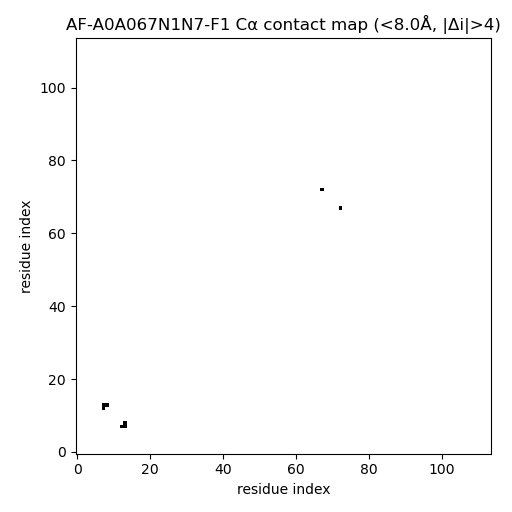005 1.00 95.38 100 GLY A O 1
ATOM 767 N N . SER A 1 101 ? 16.734 1.145 -17.084 1.00 94.56 101 SER A N 1
ATOM 768 C CA . SER A 1 101 ? 17.217 -0.206 -17.395 1.00 94.56 101 SER A CA 1
ATOM 769 C C . SER A 1 101 ? 16.525 -0.820 -18.617 1.00 94.56 101 SER A C 1
ATOM 771 O O . SER A 1 101 ? 17.188 -1.418 -19.466 1.00 94.56 101 SER A O 1
ATOM 773 N N . HIS A 1 102 ? 15.210 -0.624 -18.762 1.00 95.31 102 HIS A N 1
ATOM 774 C CA . HIS A 1 102 ? 14.464 -1.085 -19.930 1.00 95.31 102 HIS A CA 1
ATOM 775 C C . HIS A 1 102 ? 14.925 -0.369 -21.201 1.00 95.31 102 HIS A C 1
ATOM 777 O O . HIS A 1 102 ? 15.162 -1.024 -22.217 1.00 95.31 102 HIS A O 1
ATOM 783 N N . ALA A 1 103 ? 15.115 0.951 -21.143 1.00 93.94 103 ALA A N 1
ATOM 784 C CA . ALA A 1 103 ? 15.638 1.718 -22.268 1.00 93.94 103 ALA A CA 1
ATOM 785 C C . ALA A 1 103 ? 17.027 1.211 -22.693 1.00 93.94 103 ALA A C 1
ATOM 787 O O . ALA A 1 103 ? 17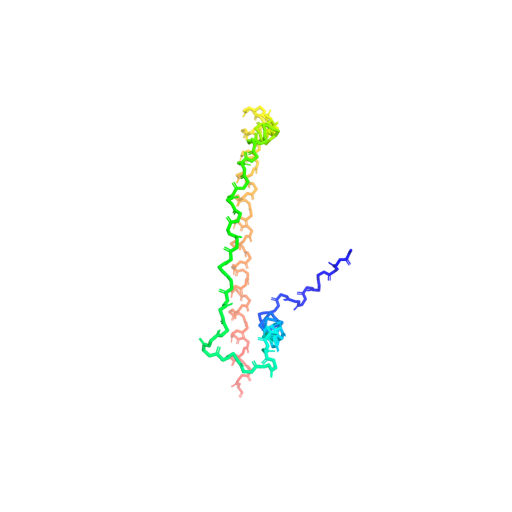.290 1.028 -23.883 1.00 93.94 103 ALA A O 1
ATOM 788 N N . GLN A 1 104 ? 17.897 0.903 -21.728 1.00 94.06 104 GLN A N 1
ATOM 789 C CA . GLN A 1 104 ? 19.223 0.359 -22.008 1.00 94.06 104 GLN A CA 1
ATOM 790 C C . GLN A 1 104 ? 19.162 -1.021 -22.681 1.00 94.06 104 GLN A C 1
ATOM 792 O O . GLN A 1 104 ? 19.909 -1.258 -23.631 1.00 94.06 104 GLN A O 1
ATOM 797 N N . LEU A 1 105 ? 18.266 -1.912 -22.244 1.00 94.25 105 LEU A N 1
ATOM 798 C CA . LEU A 1 105 ? 18.054 -3.215 -22.888 1.00 94.25 105 LEU A CA 1
ATOM 799 C C . LEU A 1 105 ? 17.591 -3.067 -24.341 1.00 94.25 105 LEU A C 1
ATOM 801 O O . LEU A 1 105 ? 18.089 -3.768 -25.219 1.00 94.25 105 LEU A O 1
ATOM 805 N N . VAL A 1 106 ? 16.675 -2.133 -24.611 1.00 92.62 106 VAL A N 1
ATOM 806 C CA . VAL A 1 106 ? 16.214 -1.841 -25.976 1.00 92.62 106 VAL A CA 1
ATOM 807 C C . VAL A 1 106 ? 17.381 -1.390 -26.855 1.00 92.62 106 VAL A C 1
ATOM 809 O O . VAL A 1 106 ? 17.565 -1.925 -27.947 1.00 92.62 106 VAL A O 1
ATOM 812 N N . VAL A 1 107 ? 18.209 -0.462 -26.365 1.00 91.12 107 VAL A N 1
ATOM 813 C CA . VAL A 1 107 ? 19.401 0.004 -27.089 1.00 91.12 107 VAL A CA 1
ATOM 814 C C . VAL A 1 107 ? 20.370 -1.147 -27.351 1.00 91.12 107 VAL A C 1
ATOM 816 O O . VAL A 1 107 ? 20.817 -1.305 -28.482 1.00 91.12 107 VAL A O 1
ATOM 819 N N . GLN A 1 108 ? 20.669 -1.978 -26.349 1.00 89.19 108 GLN A N 1
ATOM 820 C CA . GLN A 1 108 ? 21.554 -3.135 -26.529 1.00 89.19 108 GLN A CA 1
ATOM 821 C C . GLN A 1 108 ? 21.014 -4.111 -27.577 1.00 89.19 108 GLN A C 1
ATOM 823 O O . GLN A 1 108 ? 21.763 -4.535 -28.456 1.00 89.19 108 GLN A O 1
ATOM 828 N N . ASN A 1 109 ? 19.714 -4.409 -27.545 1.00 87.31 109 ASN A N 1
ATOM 829 C CA . ASN A 1 109 ? 19.083 -5.292 -28.523 1.00 87.31 109 ASN A CA 1
ATOM 830 C C . ASN A 1 109 ? 19.220 -4.766 -29.959 1.00 87.31 109 ASN A C 1
ATOM 832 O O . ASN A 1 109 ? 19.464 -5.560 -30.865 1.00 87.31 109 ASN A O 1
ATOM 836 N N . PHE A 1 110 ? 19.152 -3.448 -30.182 1.00 87.81 110 PHE A N 1
ATOM 837 C CA . PHE A 1 110 ? 19.383 -2.876 -31.515 1.00 87.81 110 PHE A CA 1
ATOM 838 C C . PHE A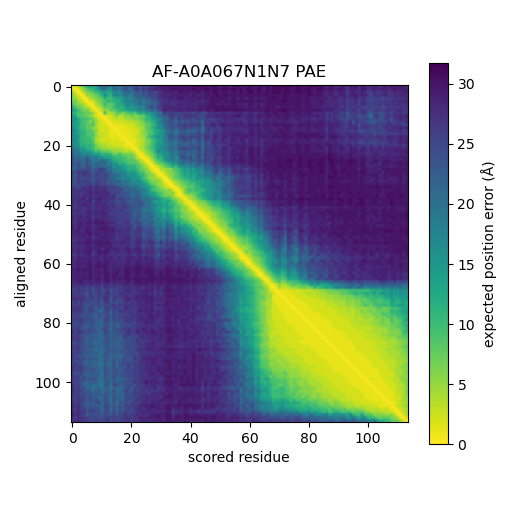 1 110 ? 20.785 -3.163 -32.068 1.00 87.81 110 PHE A C 1
ATOM 840 O O . PHE A 1 110 ? 20.934 -3.329 -33.276 1.00 87.81 110 PHE A O 1
ATOM 847 N N . TYR A 1 111 ? 21.806 -3.246 -31.212 1.00 81.31 111 TYR A N 1
ATOM 848 C CA . TYR A 1 111 ? 23.172 -3.566 -31.640 1.00 81.31 111 TYR A CA 1
ATOM 849 C C . TYR A 1 111 ? 23.413 -5.069 -31.847 1.00 81.31 111 TYR A C 1
ATOM 851 O O . TYR A 1 111 ? 24.376 -5.426 -32.520 1.00 81.31 111 TYR A O 1
ATOM 859 N N . ILE A 1 112 ? 22.553 -5.936 -31.300 1.00 77.62 112 ILE A N 1
ATOM 860 C CA . ILE A 1 112 ? 22.644 -7.401 -31.432 1.00 77.62 112 ILE A CA 1
ATOM 861 C C . ILE A 1 112 ? 21.908 -7.908 -32.686 1.00 77.62 112 ILE A C 1
ATOM 863 O O . ILE A 1 112 ? 22.300 -8.923 -33.248 1.00 77.62 112 ILE A O 1
ATOM 867 N N . ILE A 1 113 ? 20.872 -7.207 -33.164 1.00 69.56 113 ILE A N 1
ATOM 868 C CA . ILE A 1 113 ? 20.080 -7.586 -34.360 1.00 69.56 113 ILE A CA 1
ATOM 869 C C . ILE A 1 113 ? 20.794 -7.184 -35.680 1.00 69.56 113 ILE A C 1
ATOM 871 O O . ILE A 1 113 ? 20.163 -6.972 -36.712 1.00 69.56 113 ILE A O 1
ATOM 875 N N . LYS A 1 114 ? 22.123 -7.060 -35.670 1.00 49.00 114 LYS A N 1
ATOM 876 C CA . LYS A 1 114 ? 22.927 -6.697 -36.844 1.00 49.00 114 LYS A CA 1
ATOM 877 C C . LYS A 1 114 ? 23.689 -7.906 -37.370 1.00 49.00 114 LYS A C 1
ATOM 879 O O . LYS A 1 114 ? 23.724 -8.056 -38.609 1.00 49.00 114 LYS A O 1
#

Radius of gyration: 31.19 Å; Cα contacts (8 Å, |Δi|>4): 4; chains: 1; bounding box: 70×61×63 Å

Organism: Botryobasidium botryosum (strain FD-172 SS1) (NCBI:txid930990)

Secondary structure (DSSP, 8-state):
-----GGGGSHHHHHHHHHHHHT---------SS---TT---PPP--PPPPPPPPP-GGGT--------HHHHHHHHHHHHHHHHHHHHHHHHHHHHHHHHHHHHHHHHHHH--

Sequence (114 aa):
DTEIDPTSCMPSKRIHLMRSALEKPSRSFLVSESPLLPAEMIDAPILEGPSAPLAPDSALIESNPARQSHADLKIQNKELTESLRRAKEQLAARELILEGSHAQLVVQNFYIIK

pLDDT: mean 75.75, std 15.91, range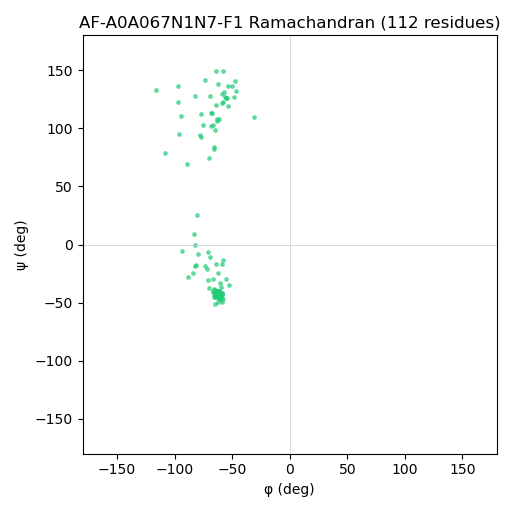 [37.75, 98.31]